Protein AF-A0AB36ZSA0-F1 (afdb_monomer_lite)

Organism: NCBI:txid505249

Sequence (85 aa):
MKIKNNILKIVLVSLLALGFNACDDNSEKKVKFPKPEWDNRLSDVEPKSGKWFQLADEDEKAAFNIGNTYSIKLKNYKKAIEWYL

Secondary structure (DSSP, 8-state):
--HHHHHHHHHHHHHHTTS----------PPPPP-PPP-THHHHH-TTHHHHHHHTTT-HHHHHHHHHIIIIIS--HHHHHHHH-

Foldseek 3Di:
DPVVVVVVVVVVVVVVVVPPDPPPPPVPPQQFDDQDDDDPVLCVQPVCLVVLSVCLRRDLVSLQVSLCCCVPVVVNNVVSVSSND

pLDDT: mean 83.46, std 17.49, range [48.38, 98.56]

Structure (mmCIF, N/CA/C/O backbone):
data_AF-A0AB36ZSA0-F1
#
_entry.id   AF-A0AB36ZSA0-F1
#
loop_
_atom_site.group_PDB
_atom_site.id
_atom_site.type_symbol
_atom_site.label_atom_id
_atom_site.label_alt_id
_atom_site.label_comp_id
_atom_site.label_asym_id
_atom_site.label_entity_id
_atom_site.label_seq_id
_atom_site.pdbx_PDB_ins_code
_atom_site.Cartn_x
_atom_site.Cartn_y
_atom_site.Cartn_z
_atom_site.occupancy
_atom_site.B_iso_or_equiv
_atom_site.auth_seq_id
_atom_site.auth_comp_id
_atom_site.auth_asym_id
_atom_site.auth_atom_id
_atom_site.pdbx_PDB_model_num
ATOM 1 N N . MET A 1 1 ? 59.021 -0.490 -47.949 1.00 49.81 1 MET A N 1
ATOM 2 C CA . MET A 1 1 ? 58.220 -1.138 -46.883 1.00 49.81 1 MET A CA 1
ATOM 3 C C . MET A 1 1 ? 57.490 -0.072 -46.050 1.00 49.81 1 MET A C 1
ATOM 5 O O . MET A 1 1 ? 57.929 0.270 -44.970 1.00 49.81 1 MET A O 1
ATOM 9 N N . LYS A 1 2 ? 56.416 0.530 -46.588 1.00 48.38 2 LYS A N 1
ATOM 10 C CA . LYS A 1 2 ? 55.569 1.543 -45.901 1.00 48.38 2 LYS A CA 1
ATOM 11 C C . LYS A 1 2 ? 54.076 1.188 -45.969 1.00 48.38 2 LYS A C 1
ATOM 13 O O . LYS A 1 2 ? 53.328 1.446 -45.040 1.00 48.38 2 LYS A O 1
ATOM 18 N N . ILE A 1 3 ? 53.678 0.504 -47.043 1.00 55.50 3 ILE A N 1
ATOM 19 C CA . ILE A 1 3 ? 52.298 0.088 -47.327 1.00 55.50 3 ILE A CA 1
ATOM 20 C C . ILE A 1 3 ? 51.785 -0.941 -46.296 1.00 55.50 3 ILE A C 1
ATOM 22 O O . ILE A 1 3 ? 50.646 -0.846 -45.853 1.00 55.50 3 ILE A O 1
ATOM 26 N N . LYS A 1 4 ? 52.645 -1.865 -45.828 1.00 55.78 4 LYS A N 1
ATOM 27 C CA . LYS A 1 4 ? 52.272 -2.911 -44.851 1.00 55.78 4 LYS A CA 1
ATOM 28 C C . LYS A 1 4 ? 51.838 -2.345 -43.487 1.00 55.78 4 LYS A C 1
ATOM 30 O O . LYS A 1 4 ? 50.879 -2.841 -42.910 1.00 55.78 4 LYS A O 1
ATOM 35 N N . ASN A 1 5 ? 52.478 -1.274 -43.004 1.00 60.78 5 ASN A N 1
ATOM 36 C CA . ASN A 1 5 ? 52.165 -0.680 -41.696 1.00 60.78 5 ASN A CA 1
ATOM 37 C C . ASN A 1 5 ? 50.845 0.102 -41.701 1.00 60.78 5 ASN A C 1
ATOM 39 O O . ASN A 1 5 ? 50.179 0.172 -40.673 1.00 60.78 5 ASN A O 1
ATOM 43 N N . ASN A 1 6 ? 50.453 0.673 -42.843 1.00 60.31 6 ASN A N 1
ATOM 44 C CA . ASN A 1 6 ? 49.195 1.411 -42.959 1.00 60.31 6 ASN A CA 1
ATOM 45 C C . ASN A 1 6 ? 47.999 0.457 -43.069 1.00 60.31 6 ASN A C 1
ATOM 47 O O . ASN A 1 6 ? 46.978 0.702 -42.438 1.00 60.31 6 ASN A O 1
ATOM 51 N N . ILE A 1 7 ? 48.153 -0.667 -43.777 1.00 65.94 7 ILE A N 1
ATOM 52 C CA . ILE A 1 7 ? 47.131 -1.723 -43.835 1.00 65.94 7 ILE A CA 1
ATOM 53 C C . ILE A 1 7 ? 46.952 -2.367 -42.454 1.00 65.94 7 ILE A C 1
ATOM 55 O O . ILE A 1 7 ? 45.825 -2.527 -41.999 1.00 65.94 7 ILE A O 1
ATOM 59 N N . LEU A 1 8 ? 48.047 -2.644 -41.737 1.00 65.44 8 LEU A N 1
ATOM 60 C CA . LEU A 1 8 ? 47.992 -3.204 -40.382 1.00 65.44 8 LEU A CA 1
ATOM 61 C C . LEU A 1 8 ? 47.246 -2.288 -39.393 1.00 65.44 8 LEU A C 1
ATOM 63 O O . LEU A 1 8 ? 46.475 -2.773 -38.569 1.00 65.44 8 LEU A O 1
ATOM 67 N N . LYS A 1 9 ? 47.424 -0.964 -39.508 1.00 61.22 9 LYS A N 1
ATOM 68 C CA . LYS A 1 9 ? 46.685 0.029 -38.708 1.00 61.22 9 LYS A CA 1
ATOM 69 C C . LYS A 1 9 ? 45.192 0.056 -39.042 1.00 61.22 9 LYS A C 1
ATOM 71 O O . LYS A 1 9 ? 44.381 0.119 -38.128 1.00 61.22 9 LYS A O 1
ATOM 76 N N . ILE A 1 10 ? 44.831 -0.019 -40.325 1.00 66.88 10 ILE A N 1
ATOM 77 C CA . ILE A 1 10 ? 43.426 -0.040 -40.767 1.00 66.88 10 ILE A CA 1
ATOM 78 C C . ILE A 1 10 ? 42.721 -1.306 -40.256 1.00 66.88 10 ILE A C 1
ATOM 80 O O . ILE A 1 10 ? 41.610 -1.222 -39.736 1.00 66.88 10 ILE A O 1
ATOM 84 N N . VAL A 1 11 ? 43.396 -2.459 -40.315 1.00 64.56 11 VAL A N 1
ATOM 85 C CA . VAL A 1 11 ? 42.875 -3.733 -39.794 1.00 64.56 11 VAL A CA 1
ATOM 86 C C . VAL A 1 11 ? 42.669 -3.670 -38.274 1.00 64.56 11 VAL A C 1
ATOM 88 O O . VAL A 1 11 ? 41.607 -4.054 -37.790 1.00 64.56 11 VAL A O 1
ATOM 91 N N . LEU A 1 12 ? 43.620 -3.107 -37.520 1.00 60.50 12 LEU A N 1
ATOM 92 C CA . LEU A 1 12 ? 43.492 -2.931 -36.066 1.00 60.50 12 LEU A CA 1
ATOM 93 C C . LEU A 1 12 ? 42.325 -2.012 -35.671 1.00 60.50 12 LEU A C 1
ATOM 95 O O . LEU A 1 12 ? 41.582 -2.340 -34.750 1.00 60.50 12 LEU A O 1
ATOM 99 N N . VAL A 1 13 ? 42.124 -0.898 -36.382 1.00 63.81 13 VAL A N 1
ATOM 100 C CA . VAL A 1 13 ? 41.019 0.042 -36.112 1.00 63.81 13 VAL A CA 1
ATOM 101 C C . VAL A 1 13 ? 39.656 -0.592 -36.414 1.00 63.81 13 VAL A C 1
ATOM 103 O O . VAL A 1 13 ? 38.703 -0.372 -35.671 1.00 63.81 13 VAL A O 1
ATOM 106 N N . SER A 1 14 ? 39.564 -1.428 -37.454 1.00 60.66 14 SER A N 1
ATOM 107 C CA . SER A 1 14 ? 38.314 -2.123 -37.797 1.00 60.66 14 SER A CA 1
ATOM 108 C C . SER A 1 14 ? 37.889 -3.175 -36.764 1.00 60.66 14 SER A C 1
ATOM 110 O O . 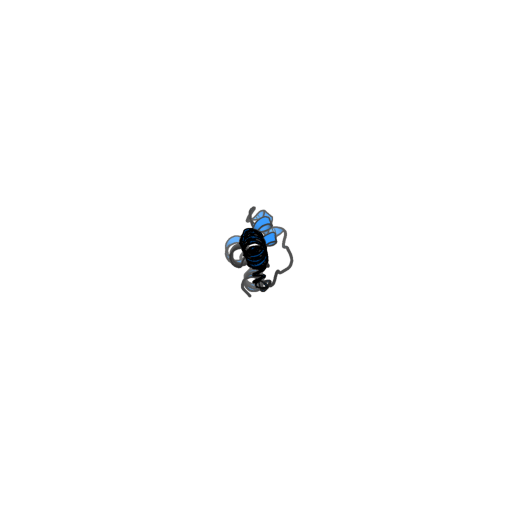SER A 1 14 ? 36.698 -3.357 -36.528 1.00 60.66 14 SER A O 1
ATOM 112 N N . LEU A 1 15 ? 38.848 -3.821 -36.093 1.00 60.19 15 LEU A N 1
ATOM 113 C CA . LEU A 1 15 ? 38.577 -4.867 -35.104 1.00 60.19 15 LEU A CA 1
ATOM 114 C C . LEU A 1 15 ? 38.027 -4.299 -33.780 1.00 60.19 15 LEU A C 1
ATOM 116 O O . LEU A 1 15 ? 37.265 -4.967 -33.089 1.00 60.19 15 LEU A O 1
ATOM 120 N N . LEU A 1 16 ? 38.361 -3.045 -33.456 1.00 60.34 16 LEU A N 1
ATOM 121 C CA . LEU A 1 16 ? 37.862 -2.319 -32.279 1.00 60.34 16 LEU A CA 1
ATOM 122 C C . LEU A 1 16 ? 36.395 -1.870 -32.414 1.00 60.34 16 LEU A C 1
ATOM 124 O O . LEU A 1 16 ? 35.707 -1.731 -31.406 1.00 60.34 16 LEU A O 1
ATOM 128 N N . ALA A 1 17 ? 35.893 -1.680 -33.637 1.00 58.88 17 ALA A N 1
ATOM 129 C CA . ALA A 1 17 ? 34.523 -1.215 -33.881 1.00 58.88 17 ALA A CA 1
ATOM 130 C C . ALA A 1 17 ? 33.452 -2.312 -33.715 1.00 58.88 17 ALA A C 1
ATOM 132 O O . ALA A 1 17 ? 32.270 -2.005 -33.592 1.00 58.88 17 ALA A O 1
ATOM 133 N N . LEU A 1 18 ? 33.852 -3.587 -33.683 1.00 58.03 18 LEU A N 1
ATOM 134 C CA . LEU A 1 18 ? 32.940 -4.729 -33.531 1.00 58.03 18 LEU A CA 1
ATOM 135 C C . LEU A 1 18 ? 32.706 -5.126 -32.058 1.00 58.03 18 LEU A C 1
ATOM 137 O O . LEU A 1 18 ? 31.925 -6.033 -31.789 1.00 58.03 18 LEU A O 1
ATOM 141 N N . GLY A 1 19 ? 33.366 -4.455 -31.105 1.00 60.78 19 GLY A N 1
ATOM 142 C CA . GLY A 1 19 ? 33.389 -4.835 -29.687 1.00 60.78 19 GLY A CA 1
ATOM 143 C C . GLY A 1 19 ? 32.255 -4.302 -28.799 1.00 60.78 19 GLY A C 1
ATOM 144 O O . GLY A 1 19 ? 32.254 -4.601 -27.611 1.00 60.78 19 GLY A O 1
ATOM 145 N N . PHE A 1 20 ? 31.293 -3.535 -29.322 1.00 60.22 20 PHE A N 1
ATOM 146 C CA . PHE A 1 20 ? 30.230 -2.922 -28.509 1.00 60.22 20 PHE A CA 1
ATOM 147 C C . PHE A 1 20 ? 28.838 -3.151 -29.100 1.00 60.22 20 PHE A C 1
ATOM 149 O O . PHE A 1 20 ? 28.169 -2.208 -29.492 1.00 60.22 20 PHE A O 1
ATOM 156 N N . ASN A 1 21 ? 28.387 -4.403 -29.165 1.00 64.81 21 ASN A N 1
ATOM 157 C CA . ASN A 1 21 ? 26.954 -4.712 -29.256 1.00 64.81 21 ASN A CA 1
ATOM 158 C C . ASN A 1 21 ? 26.618 -5.918 -28.368 1.00 64.81 21 ASN A C 1
ATOM 160 O O . ASN A 1 21 ? 25.936 -6.844 -28.791 1.00 64.81 21 ASN A O 1
ATOM 164 N N . ALA A 1 22 ? 27.112 -5.931 -27.129 1.00 53.47 22 ALA A N 1
ATOM 165 C CA . ALA A 1 22 ? 26.443 -6.699 -26.087 1.00 53.47 22 ALA A CA 1
ATOM 166 C C . ALA A 1 22 ? 25.339 -5.795 -25.523 1.00 53.47 22 ALA A C 1
ATOM 168 O O . ALA A 1 22 ? 25.546 -5.063 -24.559 1.00 53.47 22 ALA A O 1
ATOM 169 N N . CYS A 1 23 ? 24.202 -5.759 -26.220 1.00 60.47 23 CYS A N 1
ATOM 170 C CA . CYS A 1 23 ? 22.978 -5.185 -25.683 1.00 60.47 23 CYS A CA 1
ATOM 171 C C . CYS A 1 23 ? 22.470 -6.182 -24.641 1.00 60.47 23 CYS A C 1
ATOM 173 O O . CYS A 1 23 ? 21.943 -7.238 -24.987 1.00 60.47 23 CYS A O 1
ATOM 175 N N . ASP A 1 24 ? 22.751 -5.899 -23.373 1.00 59.31 24 ASP A N 1
ATOM 176 C CA . ASP A 1 24 ? 22.206 -6.657 -22.256 1.00 59.31 24 ASP A CA 1
ATOM 177 C C . ASP A 1 24 ? 20.761 -6.193 -22.040 1.00 59.31 24 ASP A C 1
ATOM 179 O O . ASP A 1 24 ? 20.464 -5.393 -21.153 1.00 59.31 24 ASP A O 1
ATOM 183 N N . ASP A 1 25 ? 19.856 -6.641 -22.913 1.00 59.78 25 ASP A N 1
ATOM 184 C CA . ASP A 1 25 ? 18.412 -6.502 -22.713 1.00 59.78 25 ASP A CA 1
ATOM 185 C C . ASP A 1 25 ? 17.949 -7.531 -21.672 1.00 59.78 25 ASP A C 1
ATOM 187 O O . ASP A 1 25 ? 17.097 -8.386 -21.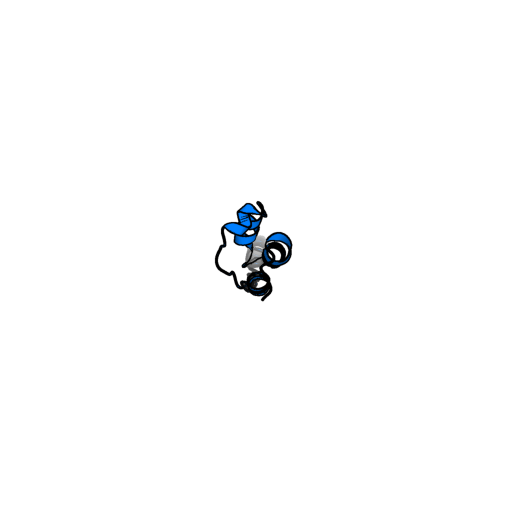921 1.00 59.78 25 ASP A O 1
ATOM 191 N N . ASN A 1 26 ? 18.479 -7.423 -20.453 1.00 57.22 26 ASN A N 1
ATOM 192 C CA . ASN A 1 26 ? 17.887 -8.050 -19.279 1.00 57.22 26 ASN A CA 1
ATOM 193 C C . ASN A 1 26 ? 16.692 -7.198 -18.823 1.00 57.22 26 ASN A C 1
ATOM 195 O O . ASN A 1 26 ? 16.645 -6.633 -17.731 1.00 57.22 26 ASN A O 1
ATOM 199 N N . SER A 1 27 ? 15.705 -7.059 -19.711 1.00 62.00 27 SER A N 1
ATOM 200 C CA . SER A 1 27 ? 14.386 -6.560 -19.338 1.00 62.00 27 SER A CA 1
ATOM 201 C C . SER A 1 27 ? 13.674 -7.677 -18.579 1.00 62.00 27 SER A C 1
ATOM 203 O O . SER A 1 27 ? 12.857 -8.419 -19.124 1.00 62.00 27 SER A O 1
ATOM 205 N N . GLU A 1 28 ? 14.031 -7.848 -17.303 1.00 63.25 28 GLU A N 1
ATOM 206 C CA . GLU A 1 28 ? 13.261 -8.688 -16.394 1.00 63.25 28 GLU A CA 1
ATOM 207 C C . GLU A 1 28 ? 11.798 -8.243 -16.493 1.00 63.25 28 GLU A C 1
ATOM 209 O O . GLU A 1 28 ? 11.443 -7.112 -16.147 1.00 63.25 28 GLU A O 1
ATOM 214 N N . LYS A 1 29 ? 10.939 -9.113 -17.036 1.00 64.06 29 LYS A N 1
ATOM 215 C CA . LYS A 1 29 ? 9.496 -8.882 -17.058 1.00 64.06 29 LYS A CA 1
ATOM 216 C C . LYS A 1 29 ? 9.038 -8.827 -15.607 1.00 64.06 29 LYS A C 1
ATOM 218 O O . LYS A 1 29 ? 8.801 -9.869 -15.000 1.00 64.06 29 LYS A O 1
ATOM 223 N N . LYS A 1 30 ? 8.939 -7.618 -15.052 1.00 69.75 30 LYS A N 1
ATOM 224 C CA . LYS A 1 30 ? 8.376 -7.397 -13.722 1.00 69.75 30 LYS A CA 1
ATOM 225 C C . LYS A 1 30 ? 6.982 -8.013 -13.707 1.00 69.75 30 LYS A C 1
ATOM 227 O O . LYS A 1 30 ? 6.120 -7.633 -14.500 1.00 69.75 30 LYS A O 1
ATOM 232 N N . VAL A 1 31 ? 6.798 -9.022 -12.862 1.00 79.94 31 VAL A N 1
ATOM 233 C CA . VAL A 1 31 ? 5.495 -9.648 -12.645 1.00 79.94 31 VAL A CA 1
ATOM 234 C C . VAL A 1 31 ? 4.559 -8.555 -12.139 1.00 79.94 31 VAL A C 1
ATOM 236 O O . VAL A 1 31 ? 4.865 -7.904 -11.145 1.00 79.94 31 VAL A O 1
ATOM 239 N N . LYS A 1 32 ? 3.455 -8.317 -12.855 1.00 87.12 32 LYS A N 1
ATOM 240 C CA . LYS A 1 32 ? 2.455 -7.333 -12.434 1.00 87.12 32 LYS A CA 1
ATOM 241 C C . LYS A 1 32 ? 1.617 -7.905 -11.296 1.00 87.12 32 LYS A C 1
ATOM 243 O O . LYS A 1 32 ? 1.112 -9.022 -11.418 1.00 87.12 32 LYS A O 1
ATOM 248 N N . PHE A 1 33 ? 1.458 -7.138 -10.224 1.00 87.88 33 PHE A N 1
ATOM 249 C CA . PHE A 1 33 ? 0.610 -7.510 -9.093 1.00 87.88 33 PHE A CA 1
ATOM 250 C C . PHE A 1 33 ? -0.880 -7.341 -9.432 1.00 87.88 33 PHE A C 1
ATOM 252 O O . PHE A 1 33 ? -1.233 -6.489 -10.260 1.00 87.88 33 PHE A O 1
ATOM 259 N N . PRO A 1 34 ? -1.776 -8.119 -8.796 1.00 91.06 34 PRO A N 1
ATOM 260 C CA . PRO A 1 34 ? -3.208 -7.871 -8.859 1.00 91.06 34 PRO A CA 1
ATOM 261 C C . PRO A 1 34 ? -3.531 -6.443 -8.414 1.00 91.06 34 PRO A C 1
ATOM 263 O O . PRO A 1 34 ? -3.035 -5.947 -7.405 1.00 91.06 34 PRO A O 1
ATOM 266 N N . LYS A 1 35 ? -4.394 -5.776 -9.178 1.00 95.06 35 LYS A N 1
ATOM 267 C CA . LYS A 1 35 ? -4.822 -4.404 -8.908 1.00 95.06 35 LYS A CA 1
ATOM 268 C C . LYS A 1 35 ? -6.346 -4.357 -8.871 1.00 95.06 35 LYS A C 1
ATOM 270 O O . LYS A 1 35 ? -6.969 -4.250 -9.930 1.00 95.06 35 LYS A O 1
ATOM 275 N N . PRO A 1 36 ? -6.953 -4.498 -7.679 1.00 95.94 36 PRO A N 1
ATOM 276 C CA . PRO A 1 36 ? -8.395 -4.378 -7.506 1.00 95.94 36 PRO A CA 1
ATOM 277 C C . PRO A 1 36 ? -8.938 -3.037 -8.016 1.00 95.94 36 PRO A C 1
ATOM 279 O O . PRO A 1 36 ? -8.196 -2.074 -8.207 1.00 95.94 36 PRO A O 1
ATOM 282 N N . GLU A 1 37 ? -10.254 -2.961 -8.210 1.00 96.00 37 GLU A N 1
ATOM 283 C CA . GLU A 1 37 ? -10.924 -1.739 -8.664 1.00 96.00 37 GLU A CA 1
ATOM 284 C C . GLU A 1 37 ? -10.687 -0.556 -7.708 1.00 96.00 37 GLU A C 1
ATOM 286 O O . GLU A 1 37 ? -10.601 -0.719 -6.485 1.00 96.00 37 GLU A O 1
ATOM 291 N N . TRP A 1 38 ? -10.591 0.646 -8.283 1.00 95.19 38 TRP A N 1
ATOM 292 C CA . TRP A 1 38 ? -10.477 1.885 -7.522 1.00 95.19 38 TRP A CA 1
ATOM 293 C C . TRP A 1 38 ? -11.729 2.143 -6.671 1.00 95.19 38 TRP A C 1
ATOM 295 O O . TRP A 1 38 ? -12.857 2.005 -7.133 1.00 95.19 38 TRP A O 1
ATOM 305 N N . ASP A 1 39 ? -11.514 2.587 -5.435 1.00 95.56 39 ASP A N 1
ATOM 306 C CA . ASP A 1 39 ? -12.557 2.959 -4.480 1.00 95.56 39 ASP A CA 1
ATOM 307 C C . ASP A 1 39 ? -12.320 4.405 -4.050 1.00 95.56 39 ASP A C 1
ATOM 309 O O . ASP A 1 39 ? -11.298 4.729 -3.439 1.00 95.56 39 ASP A O 1
ATOM 313 N N . ASN A 1 40 ? -13.266 5.286 -4.365 1.00 96.00 40 ASN A N 1
ATOM 314 C CA . ASN A 1 40 ? -13.160 6.716 -4.081 1.00 96.00 40 ASN A CA 1
ATOM 315 C C . ASN A 1 40 ? -13.041 7.035 -2.581 1.00 96.00 40 ASN A C 1
ATOM 317 O O . ASN A 1 40 ? -12.463 8.061 -2.227 1.00 96.00 40 ASN A O 1
ATOM 321 N N . ARG A 1 41 ? -13.485 6.144 -1.686 1.00 96.50 41 ARG A N 1
ATOM 322 C CA . ARG A 1 41 ? -13.343 6.343 -0.233 1.00 96.50 41 ARG A CA 1
ATOM 323 C C . ARG A 1 41 ? -11.883 6.375 0.215 1.00 96.50 41 ARG A C 1
ATOM 325 O O . ARG A 1 41 ? -11.583 6.906 1.282 1.00 96.50 41 ARG A O 1
ATOM 332 N N . LEU A 1 42 ? -10.963 5.805 -0.569 1.00 97.69 42 LEU A N 1
ATOM 333 C CA . LEU A 1 42 ? -9.531 5.836 -0.269 1.00 97.69 42 LEU A CA 1
ATOM 334 C C . LEU A 1 42 ? -8.975 7.262 -0.301 1.00 97.69 42 LEU A C 1
ATOM 336 O O . LEU A 1 42 ? -8.206 7.622 0.590 1.00 97.69 42 LEU A O 1
ATOM 340 N N . SER A 1 43 ? -9.378 8.082 -1.279 1.00 97.06 43 SER A N 1
ATOM 341 C CA . SER A 1 43 ? -8.919 9.475 -1.367 1.00 97.06 43 SER A CA 1
ATOM 342 C C . SER A 1 43 ? -9.445 10.343 -0.229 1.00 97.06 43 SER A C 1
ATOM 344 O O . SER A 1 43 ? -8.752 11.274 0.177 1.00 97.06 43 SER A O 1
ATOM 346 N N . ASP A 1 44 ? -10.606 9.998 0.331 1.00 97.19 44 ASP A N 1
ATOM 347 C CA . ASP A 1 44 ? -11.213 10.746 1.435 1.00 97.19 44 ASP A CA 1
ATOM 348 C C . ASP A 1 44 ? -10.430 10.575 2.746 1.00 97.19 44 ASP A C 1
ATOM 350 O O . ASP A 1 44 ? -10.337 11.503 3.549 1.00 97.19 44 ASP A O 1
ATOM 354 N N . VAL A 1 45 ? -9.839 9.394 2.970 1.00 97.88 45 VAL A N 1
ATOM 355 C CA . VAL A 1 45 ? -9.110 9.075 4.215 1.00 97.88 45 VAL A CA 1
ATOM 356 C C . VAL A 1 45 ? -7.591 9.093 4.065 1.00 97.88 45 VAL A C 1
ATOM 358 O O . VAL A 1 45 ? -6.864 9.110 5.064 1.00 97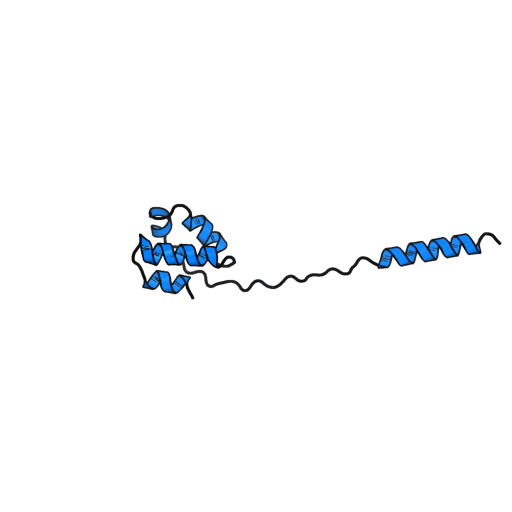.88 45 VAL A O 1
ATOM 361 N N . GLU A 1 46 ? -7.079 9.037 2.839 1.00 97.88 46 GLU A N 1
ATOM 362 C CA . GLU A 1 46 ? -5.651 9.037 2.548 1.00 97.88 46 GLU A CA 1
ATOM 363 C C . GLU A 1 46 ? -5.369 9.717 1.199 1.00 97.88 46 GLU A C 1
ATOM 365 O O . GLU A 1 46 ? -5.460 9.076 0.150 1.00 97.88 46 GLU A O 1
ATOM 370 N N . PRO A 1 47 ? -4.966 11.001 1.200 1.00 97.50 47 PRO A N 1
ATOM 371 C CA . PRO A 1 47 ? -4.725 11.764 -0.026 1.00 97.50 47 PRO A CA 1
ATOM 372 C C . PRO A 1 47 ? -3.661 11.156 -0.951 1.00 97.50 47 PRO A C 1
ATOM 374 O O . PRO A 1 47 ? -3.685 11.385 -2.160 1.00 97.50 47 PRO A O 1
ATOM 377 N N . LYS A 1 48 ? -2.717 10.366 -0.415 1.00 97.75 48 LYS A N 1
ATOM 378 C CA . LYS A 1 48 ? -1.674 9.702 -1.218 1.00 97.75 48 LYS A CA 1
ATOM 379 C C . LYS A 1 48 ? -2.167 8.447 -1.939 1.00 97.75 48 LYS A C 1
ATOM 381 O O . LYS A 1 48 ? -1.455 7.943 -2.810 1.00 97.75 48 LYS A O 1
ATOM 386 N N . SER A 1 49 ? -3.364 7.956 -1.617 1.00 97.75 49 SER A N 1
ATOM 387 C CA . SER A 1 49 ? -3.903 6.698 -2.146 1.00 97.75 49 SER A CA 1
ATOM 388 C C . SER A 1 49 ? -3.987 6.665 -3.671 1.00 97.75 49 SER A C 1
ATOM 390 O O . SER A 1 49 ? -3.690 5.629 -4.254 1.00 97.75 49 SER A O 1
ATOM 392 N N . GLY A 1 50 ? -4.276 7.789 -4.334 1.00 97.94 50 GLY A N 1
ATOM 393 C CA . GLY A 1 50 ? -4.279 7.859 -5.800 1.00 97.94 50 GLY A CA 1
ATOM 394 C C . GLY A 1 50 ? -2.899 7.597 -6.415 1.00 97.94 50 GLY A C 1
ATOM 395 O O . GLY A 1 50 ? -2.784 6.865 -7.397 1.00 97.94 50 GLY A O 1
ATOM 396 N N . LYS A 1 51 ? -1.829 8.122 -5.798 1.00 98.06 51 LYS A N 1
ATOM 397 C CA . LYS A 1 51 ? -0.451 7.853 -6.239 1.00 98.06 51 LYS A CA 1
ATOM 398 C C . LYS A 1 51 ? -0.073 6.394 -6.002 1.00 98.06 51 LYS A C 1
ATOM 400 O O . LYS A 1 51 ? 0.550 5.783 -6.863 1.00 98.06 51 LYS A O 1
ATOM 405 N N . TRP A 1 52 ? -0.448 5.829 -4.855 1.00 98.19 52 TRP A N 1
ATOM 406 C CA . TRP A 1 52 ? -0.216 4.407 -4.605 1.00 98.19 52 TRP A CA 1
ATOM 407 C C . TRP A 1 52 ? -0.981 3.540 -5.597 1.00 98.19 52 TRP A C 1
ATOM 409 O O . TRP A 1 52 ? -0.407 2.617 -6.154 1.00 98.19 52 TRP A O 1
ATOM 419 N N . PHE A 1 53 ? -2.234 3.881 -5.898 1.00 97.69 53 PHE A N 1
ATOM 420 C CA . PHE A 1 53 ? -3.035 3.129 -6.851 1.00 97.69 53 PHE A CA 1
ATOM 421 C C . PHE A 1 53 ? -2.372 3.091 -8.221 1.00 97.69 53 PHE A C 1
ATOM 423 O O . PHE A 1 53 ? -2.273 2.025 -8.810 1.00 97.69 53 PHE A O 1
ATOM 430 N N . GLN A 1 54 ? -1.839 4.210 -8.715 1.00 97.06 54 GLN A N 1
ATOM 431 C CA . GLN A 1 54 ? -1.118 4.238 -9.993 1.00 97.06 54 GLN A CA 1
ATOM 432 C C . GLN A 1 54 ? 0.053 3.249 -10.046 1.00 97.06 54 GLN A C 1
ATOM 434 O O . GLN A 1 54 ? 0.258 2.651 -11.093 1.00 97.06 54 GLN A O 1
ATOM 439 N N . LEU A 1 55 ? 0.753 3.047 -8.928 1.00 96.50 55 LEU A N 1
ATOM 440 C CA . LEU A 1 55 ? 1.957 2.217 -8.839 1.00 96.50 55 LEU A CA 1
ATOM 441 C C . LEU A 1 55 ? 1.690 0.773 -8.392 1.00 96.50 55 LEU A C 1
ATOM 443 O O . LEU A 1 55 ? 2.591 -0.051 -8.459 1.00 96.50 55 LEU A O 1
ATOM 447 N N . ALA A 1 56 ? 0.489 0.457 -7.906 1.00 96.12 56 ALA A N 1
ATOM 448 C CA . ALA A 1 56 ? 0.255 -0.769 -7.146 1.00 96.12 56 ALA A CA 1
ATOM 449 C C . ALA A 1 56 ? 0.446 -2.078 -7.933 1.00 96.12 56 ALA A C 1
ATOM 451 O O . ALA A 1 56 ? 0.719 -3.099 -7.316 1.00 96.12 56 ALA A O 1
ATOM 452 N N . ASP A 1 57 ? 0.352 -2.064 -9.267 1.00 94.56 57 ASP A N 1
ATOM 453 C CA . ASP A 1 57 ? 0.653 -3.239 -10.096 1.00 94.56 57 ASP A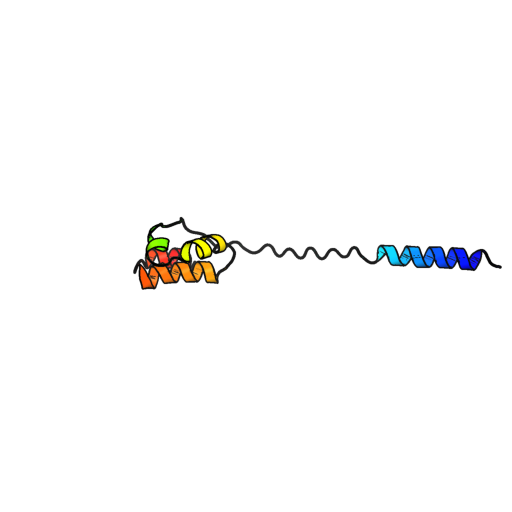 CA 1
ATOM 454 C C . ASP A 1 57 ? 2.157 -3.476 -10.302 1.00 94.56 57 ASP A C 1
ATOM 456 O O . ASP A 1 57 ? 2.537 -4.515 -10.831 1.00 94.56 57 ASP A O 1
ATOM 460 N N . GLU A 1 58 ? 3.019 -2.550 -9.876 1.00 94.31 58 GLU A N 1
ATOM 461 C CA . GLU A 1 58 ? 4.476 -2.620 -10.068 1.00 94.31 58 GLU A CA 1
ATOM 462 C C . GLU A 1 58 ? 5.275 -2.368 -8.773 1.00 94.31 58 GLU A C 1
ATOM 464 O O . GLU A 1 58 ? 6.479 -2.628 -8.729 1.00 94.31 58 GLU A O 1
ATOM 469 N N . ASP A 1 59 ? 4.619 -1.880 -7.716 1.00 94.19 59 ASP A N 1
ATOM 470 C CA . ASP A 1 59 ? 5.196 -1.558 -6.411 1.00 94.19 59 ASP A CA 1
ATOM 471 C C . ASP A 1 59 ? 4.369 -2.202 -5.287 1.00 94.19 59 ASP A C 1
ATOM 473 O O . ASP A 1 59 ? 3.303 -1.714 -4.895 1.00 94.19 59 ASP A O 1
ATOM 477 N N . GLU A 1 60 ? 4.905 -3.281 -4.717 1.00 94.19 60 GLU A N 1
ATOM 478 C CA . GLU A 1 60 ? 4.316 -4.005 -3.585 1.00 94.19 60 GLU A CA 1
ATOM 479 C C . GLU A 1 60 ? 4.048 -3.098 -2.372 1.00 94.19 60 GLU A C 1
ATOM 481 O O . GLU A 1 60 ? 3.065 -3.289 -1.653 1.00 94.19 60 GLU A O 1
ATOM 486 N N . LYS A 1 61 ? 4.868 -2.058 -2.149 1.00 96.56 61 LYS A N 1
ATOM 487 C CA . LYS A 1 61 ? 4.671 -1.124 -1.031 1.00 96.56 61 LYS A CA 1
ATOM 488 C C . LYS A 1 61 ? 3.465 -0.240 -1.287 1.00 96.56 61 LYS A C 1
ATOM 490 O O . LYS A 1 61 ? 2.759 0.121 -0.345 1.00 96.56 61 LYS A O 1
ATOM 495 N N . ALA A 1 62 ? 3.223 0.118 -2.545 1.00 97.31 62 ALA A N 1
ATOM 496 C CA . ALA A 1 62 ? 2.045 0.874 -2.927 1.00 97.31 62 ALA A CA 1
ATOM 497 C C . ALA A 1 62 ? 0.767 0.048 -2.700 1.00 97.31 62 ALA A C 1
ATOM 499 O O . ALA A 1 62 ? -0.147 0.540 -2.034 1.00 97.31 62 ALA A O 1
ATOM 500 N N . ALA A 1 63 ? 0.740 -1.215 -3.140 1.00 97.12 63 ALA A N 1
ATOM 501 C CA . ALA A 1 63 ? -0.366 -2.137 -2.858 1.00 97.12 63 ALA A CA 1
ATOM 502 C C . ALA A 1 63 ? -0.578 -2.338 -1.343 1.00 97.12 63 ALA A C 1
ATOM 504 O O . ALA A 1 63 ? -1.687 -2.157 -0.831 1.00 97.12 63 ALA A O 1
ATOM 505 N N . PHE A 1 64 ? 0.502 -2.577 -0.593 1.00 97.50 64 PHE A N 1
ATOM 506 C CA . PHE A 1 64 ? 0.468 -2.739 0.863 1.00 97.50 64 PHE A CA 1
ATOM 507 C C . PHE A 1 64 ? -0.094 -1.509 1.590 1.00 97.50 64 PHE A C 1
ATOM 509 O O . PHE A 1 64 ? -0.904 -1.637 2.513 1.00 97.50 64 PHE A O 1
ATOM 516 N N . ASN A 1 65 ? 0.282 -0.300 1.163 1.00 98.25 65 ASN A N 1
ATOM 517 C CA . ASN A 1 65 ? -0.245 0.938 1.739 1.00 98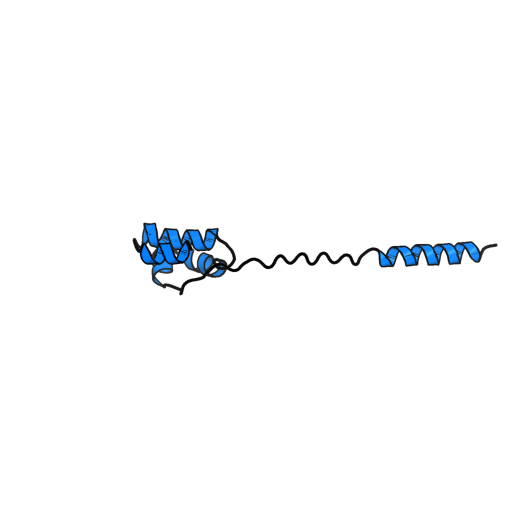.25 65 ASN A CA 1
ATOM 518 C C . ASN A 1 65 ? -1.757 1.094 1.502 1.00 98.25 65 ASN A C 1
ATOM 520 O O . ASN A 1 65 ? -2.474 1.578 2.387 1.00 98.25 65 ASN A O 1
ATOM 524 N N . ILE A 1 66 ? -2.266 0.652 0.346 1.00 98.25 66 ILE A N 1
ATOM 525 C CA . ILE A 1 66 ? -3.710 0.624 0.075 1.00 98.25 66 ILE A CA 1
ATOM 526 C C . ILE A 1 66 ? -4.400 -0.400 0.984 1.00 98.25 66 ILE A C 1
ATOM 528 O O . ILE A 1 66 ? -5.374 -0.049 1.658 1.00 98.25 66 ILE A O 1
ATOM 532 N N . GLY A 1 67 ? -3.858 -1.618 1.100 1.00 98.06 67 GLY A N 1
ATOM 533 C CA . GLY A 1 67 ? -4.365 -2.641 2.022 1.00 98.06 67 GLY A CA 1
ATOM 534 C C . GLY A 1 67 ? -4.431 -2.151 3.476 1.00 98.06 67 GLY A C 1
ATOM 535 O O . GLY A 1 67 ? -5.461 -2.282 4.144 1.00 98.06 67 GLY A O 1
ATOM 536 N N . ASN A 1 68 ? -3.389 -1.459 3.946 1.00 98.50 68 ASN A N 1
ATOM 537 C CA . ASN A 1 68 ? -3.368 -0.845 5.277 1.00 98.50 68 ASN A CA 1
ATOM 538 C C . ASN A 1 68 ? -4.395 0.273 5.440 1.00 98.50 68 ASN A C 1
ATOM 540 O O . ASN A 1 68 ? -4.988 0.408 6.511 1.00 98.50 68 ASN A O 1
ATOM 544 N N . THR A 1 69 ? -4.633 1.067 4.399 1.00 98.56 69 THR A N 1
ATOM 545 C CA . THR A 1 69 ? -5.663 2.113 4.441 1.00 98.56 69 THR A CA 1
ATOM 546 C C . THR A 1 69 ? -7.043 1.489 4.647 1.00 98.56 69 THR A C 1
ATOM 548 O O . THR A 1 69 ? -7.795 1.933 5.523 1.00 98.56 69 THR A O 1
ATOM 551 N N . TYR A 1 70 ? -7.341 0.399 3.935 1.00 98.56 70 TYR A N 1
ATOM 552 C CA . TYR A 1 70 ? -8.562 -0.371 4.158 1.00 98.56 70 TYR A CA 1
ATOM 553 C C . TYR A 1 70 ? -8.643 -0.965 5.566 1.00 98.56 70 TYR A C 1
ATOM 555 O O . TYR A 1 70 ? -9.666 -0.802 6.230 1.00 98.56 70 TYR A O 1
ATOM 563 N N . SER A 1 71 ? -7.581 -1.618 6.041 1.00 98.56 71 SER A N 1
ATOM 564 C CA . SER A 1 71 ? -7.560 -2.304 7.342 1.00 98.56 71 SER A CA 1
ATOM 565 C C . SER A 1 71 ? -7.651 -1.335 8.530 1.00 98.56 71 SER A C 1
ATOM 567 O O . SER A 1 71 ? -8.404 -1.554 9.483 1.00 98.56 71 SER A O 1
ATOM 569 N N . ILE A 1 72 ? -6.907 -0.228 8.477 1.00 98.38 72 ILE A N 1
ATOM 570 C CA . ILE A 1 72 ? -6.711 0.663 9.624 1.00 98.38 72 ILE A CA 1
ATOM 571 C C . ILE A 1 72 ? -7.713 1.812 9.618 1.00 98.38 72 ILE A C 1
ATOM 573 O O . ILE A 1 72 ? -8.311 2.063 10.667 1.00 98.38 72 ILE A O 1
ATOM 577 N N . LYS A 1 73 ? -7.894 2.499 8.481 1.00 98.06 73 LYS A N 1
ATOM 578 C CA . LYS A 1 73 ? -8.718 3.717 8.406 1.00 98.06 73 LYS A CA 1
ATOM 579 C C . LYS A 1 73 ? -10.175 3.407 8.084 1.00 98.06 73 LYS A C 1
ATOM 581 O O . LYS A 1 73 ? -11.060 3.898 8.772 1.00 98.06 73 LYS A O 1
ATOM 586 N N . LEU A 1 74 ? -10.418 2.564 7.078 1.00 97.94 74 LEU A N 1
ATOM 587 C CA . LEU A 1 74 ? -11.779 2.217 6.644 1.00 97.94 74 LEU A CA 1
ATOM 588 C C . LEU A 1 74 ? -12.373 1.016 7.394 1.00 97.94 74 LEU A C 1
ATOM 590 O O . LEU A 1 74 ? -13.561 0.742 7.245 1.00 97.94 74 LEU A O 1
ATOM 594 N N . LYS A 1 75 ? -11.554 0.283 8.164 1.00 98.00 75 LYS A N 1
ATOM 595 C CA . LYS A 1 75 ? -11.922 -0.973 8.847 1.00 98.00 75 LYS A CA 1
ATOM 596 C C . LYS A 1 75 ? -12.601 -1.995 7.920 1.00 98.00 75 LYS A C 1
ATOM 598 O O . LYS A 1 75 ? -13.426 -2.795 8.351 1.00 98.00 75 LYS A O 1
ATOM 603 N N . ASN A 1 76 ? -12.244 -1.983 6.636 1.00 98.06 76 ASN A N 1
ATOM 604 C CA . ASN A 1 76 ? -12.786 -2.882 5.623 1.00 98.06 76 ASN A CA 1
ATOM 605 C C . ASN A 1 76 ? -11.779 -3.995 5.318 1.00 98.06 76 ASN A C 1
ATOM 607 O O . ASN A 1 76 ? -11.010 -3.936 4.359 1.00 98.06 76 ASN A O 1
ATOM 611 N N . TYR A 1 77 ? -11.791 -5.023 6.158 1.00 97.62 77 TYR A N 1
ATOM 612 C CA . TYR A 1 77 ? -10.825 -6.119 6.092 1.00 97.62 77 TYR A CA 1
ATOM 613 C C . TYR A 1 77 ? -10.943 -6.959 4.820 1.00 97.62 77 TYR A C 1
ATOM 615 O O . TYR A 1 77 ? -9.931 -7.414 4.299 1.00 97.62 77 TYR A O 1
ATOM 623 N N . LYS A 1 78 ? -12.159 -7.119 4.279 1.00 97.12 78 LYS A N 1
ATOM 624 C CA . LYS A 1 78 ? -12.370 -7.852 3.024 1.00 97.12 78 LYS A CA 1
ATOM 625 C C . LYS A 1 78 ? -11.607 -7.189 1.878 1.00 97.12 78 LYS A C 1
ATOM 627 O O . LYS A 1 78 ? -10.871 -7.862 1.168 1.00 97.12 78 LYS A O 1
ATOM 632 N N . LYS A 1 79 ? -11.728 -5.864 1.755 1.00 97.06 79 LYS A N 1
ATOM 633 C CA . LYS A 1 79 ? -10.967 -5.097 0.766 1.00 97.06 79 LYS A CA 1
ATOM 634 C C . LYS A 1 79 ? -9.472 -5.099 1.067 1.00 97.06 79 LYS A C 1
ATOM 636 O O . LYS A 1 79 ? -8.692 -5.223 0.140 1.00 97.06 79 LYS A O 1
ATOM 641 N N . ALA A 1 80 ? -9.062 -5.021 2.333 1.00 98.06 80 ALA A N 1
ATOM 642 C CA . ALA A 1 80 ? -7.643 -5.118 2.679 1.00 98.06 80 ALA A CA 1
ATOM 643 C C . ALA A 1 80 ? -7.010 -6.426 2.167 1.00 98.06 80 ALA A C 1
ATOM 645 O O . ALA A 1 80 ? -5.933 -6.381 1.585 1.00 98.06 80 ALA A O 1
ATOM 646 N N . ILE A 1 81 ? -7.710 -7.559 2.310 1.00 97.69 81 ILE A N 1
A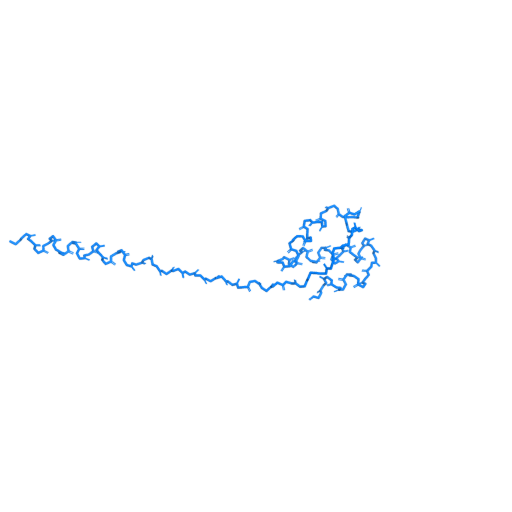TOM 647 C CA . ILE A 1 81 ? -7.256 -8.867 1.809 1.00 97.69 81 ILE A CA 1
ATOM 648 C C . ILE A 1 81 ? -7.099 -8.865 0.283 1.00 97.69 81 ILE A C 1
ATOM 650 O O . ILE A 1 81 ? -6.102 -9.381 -0.204 1.00 97.69 81 ILE A O 1
ATOM 654 N N . GLU A 1 82 ? -8.023 -8.249 -0.466 1.00 96.50 82 GLU A N 1
ATOM 655 C CA . GLU A 1 82 ? -7.905 -8.123 -1.933 1.00 96.50 82 GLU A CA 1
ATOM 656 C C . GLU A 1 82 ? -6.613 -7.409 -2.370 1.00 96.50 82 GLU A C 1
ATOM 658 O O . GLU A 1 82 ? -6.135 -7.659 -3.468 1.00 96.50 82 GLU A O 1
ATOM 663 N N . TRP A 1 83 ? -6.055 -6.531 -1.529 1.00 96.75 83 TRP A N 1
ATOM 664 C CA . TRP A 1 83 ? -4.822 -5.782 -1.808 1.00 96.75 83 TRP A CA 1
ATOM 665 C C . TRP A 1 83 ? -3.547 -6.430 -1.245 1.00 96.75 83 TRP A C 1
ATOM 667 O O . TRP A 1 83 ? -2.454 -5.954 -1.542 1.00 96.75 83 TRP A O 1
ATOM 677 N N . TYR A 1 84 ? -3.665 -7.465 -0.408 1.00 94.75 84 TYR A N 1
ATOM 678 C CA . TYR A 1 84 ? -2.518 -8.195 0.150 1.00 94.75 84 TYR A CA 1
ATOM 679 C C . TYR A 1 84 ? -2.163 -9.470 -0.630 1.00 94.75 84 TYR A C 1
ATOM 681 O O . TYR A 1 84 ? -1.101 -10.039 -0.377 1.00 94.75 84 TYR A O 1
ATOM 689 N N . LEU A 1 85 ? -3.054 -9.934 -1.511 1.00 82.88 85 LEU A N 1
ATOM 690 C CA . LEU A 1 85 ? -2.902 -11.132 -2.347 1.00 82.88 85 LEU A CA 1
ATOM 691 C C . LEU A 1 85 ? -2.363 -10.774 -3.735 1.00 82.88 85 LEU A C 1
ATOM 693 O O . LEU A 1 85 ? -1.569 -11.582 -4.262 1.00 82.88 85 LEU A O 1
#

Radius of gyration: 27.6 Å; chains: 1; bounding box: 72×23×57 Å